Protein AF-A0A7J7NWC3-F1 (afdb_monomer_lite)

Sequence (93 aa):
MGSEMAWVEGDSEAAIQAFSNDAIPWVLDARWKIVKKKDSKNYIFSYTEEANFGADCMSKKACFLLEGERATYVGRPHFLKVEISMREYFRFD

Structure (mmCIF, N/CA/C/O backbone):
data_AF-A0A7J7NWC3-F1
#
_entry.id   AF-A0A7J7NWC3-F1
#
loop_
_atom_site.group_PDB
_atom_site.id
_atom_site.type_symbol
_atom_site.label_atom_id
_atom_site.label_alt_id
_atom_site.label_comp_id
_atom_site.label_asym_id
_atom_site.label_entity_id
_atom_site.label_seq_id
_atom_site.pdbx_PDB_ins_code
_atom_site.Cartn_x
_atom_site.Cartn_y
_atom_site.Cartn_z
_atom_site.occupancy
_atom_site.B_iso_or_equiv
_atom_site.auth_seq_id
_atom_site.auth_comp_id
_atom_site.auth_asym_id
_atom_site.auth_atom_id
_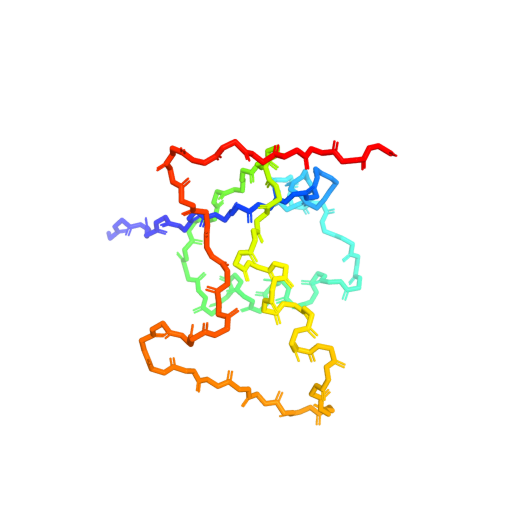atom_site.pdbx_PDB_model_num
ATOM 1 N N . MET A 1 1 ? 6.827 10.595 24.886 1.00 43.25 1 MET A N 1
ATOM 2 C CA . MET A 1 1 ? 7.352 10.010 23.634 1.00 43.25 1 MET A CA 1
ATOM 3 C C . MET A 1 1 ? 6.350 10.356 22.553 1.00 43.25 1 MET A C 1
ATOM 5 O O . MET A 1 1 ? 5.207 9.944 22.689 1.00 43.25 1 MET A O 1
ATOM 9 N N . GLY A 1 2 ? 6.707 11.218 21.600 1.00 53.12 2 GLY A N 1
ATOM 10 C CA . GLY A 1 2 ? 5.786 11.596 20.524 1.00 53.12 2 GLY A CA 1
ATOM 11 C C . GLY A 1 2 ? 5.514 10.381 19.645 1.00 53.12 2 GLY A C 1
ATOM 12 O O . GLY A 1 2 ? 6.463 9.702 19.260 1.00 53.12 2 GLY A O 1
ATOM 13 N N . SER A 1 3 ? 4.248 10.063 19.390 1.00 65.69 3 SER A N 1
ATOM 14 C CA . SER A 1 3 ? 3.895 9.051 18.399 1.00 65.69 3 SER A CA 1
ATOM 15 C C . SER A 1 3 ? 4.408 9.505 17.034 1.00 65.69 3 SER A C 1
ATOM 17 O O . SER A 1 3 ? 4.163 10.632 16.606 1.00 65.69 3 SER A O 1
ATOM 19 N N . GLU A 1 4 ? 5.168 8.639 16.371 1.00 84.50 4 GLU A N 1
ATOM 20 C CA . GLU A 1 4 ? 5.634 8.882 15.011 1.00 84.50 4 GLU A CA 1
ATOM 21 C C . GLU A 1 4 ? 4.421 8.884 14.067 1.00 84.50 4 GLU A C 1
ATOM 23 O O . GLU A 1 4 ? 3.509 8.062 14.195 1.00 84.50 4 GLU A O 1
ATOM 28 N N . MET A 1 5 ? 4.380 9.851 13.152 1.00 87.00 5 MET A N 1
ATOM 29 C CA . MET A 1 5 ? 3.314 9.967 12.162 1.00 87.00 5 MET A CA 1
ATOM 30 C C . MET A 1 5 ? 3.714 9.205 10.897 1.00 87.00 5 MET A C 1
ATOM 32 O O . MET A 1 5 ? 4.813 9.410 10.382 1.00 87.00 5 MET A O 1
ATOM 36 N N . ALA A 1 6 ? 2.826 8.362 10.380 1.00 88.94 6 ALA A N 1
ATOM 37 C CA . ALA A 1 6 ? 2.958 7.734 9.072 1.00 88.94 6 ALA A CA 1
ATOM 38 C C . ALA A 1 6 ? 1.996 8.403 8.087 1.00 88.94 6 ALA A C 1
ATOM 40 O O . ALA A 1 6 ? 0.790 8.423 8.318 1.00 88.94 6 ALA A O 1
ATOM 41 N N . TRP A 1 7 ? 2.524 8.919 6.981 1.00 89.62 7 TRP A N 1
ATOM 42 C CA . TRP A 1 7 ? 1.716 9.420 5.871 1.00 89.62 7 TRP A CA 1
ATOM 43 C C . TRP A 1 7 ? 1.506 8.298 4.859 1.00 89.62 7 TRP A C 1
ATOM 45 O O . TRP A 1 7 ? 2.465 7.630 4.465 1.00 89.62 7 TRP A O 1
ATOM 55 N N . VAL A 1 8 ? 0.253 8.068 4.478 1.00 89.19 8 VAL A N 1
ATOM 56 C CA . VAL A 1 8 ? -0.143 7.031 3.527 1.00 89.19 8 VAL A CA 1
ATOM 57 C C . VAL A 1 8 ? -0.930 7.678 2.402 1.00 89.19 8 VAL A C 1
ATOM 59 O O . VAL A 1 8 ? -2.002 8.234 2.621 1.00 89.19 8 VAL A O 1
ATOM 62 N N . GLU A 1 9 ? -0.405 7.560 1.192 1.00 88.25 9 GLU A N 1
ATOM 63 C CA . GLU A 1 9 ? -1.015 8.110 -0.014 1.00 88.25 9 GLU A CA 1
ATOM 64 C C . GLU A 1 9 ? -1.631 6.998 -0.860 1.00 88.25 9 GLU A C 1
ATOM 66 O O . GLU A 1 9 ? -1.040 5.924 -1.023 1.00 88.25 9 GLU A O 1
ATOM 71 N N . GLY A 1 10 ? -2.812 7.258 -1.416 1.00 87.12 10 GLY A N 1
ATOM 72 C CA . GLY A 1 10 ? -3.510 6.326 -2.294 1.00 87.12 10 GLY A CA 1
ATOM 73 C C . GLY A 1 10 ? -4.394 7.033 -3.315 1.00 87.12 10 GLY A C 1
ATOM 74 O O . GLY A 1 10 ? -4.822 8.163 -3.109 1.00 87.12 10 GLY A O 1
ATOM 75 N N . ASP A 1 11 ? -4.680 6.334 -4.405 1.00 87.12 11 ASP A N 1
ATOM 76 C CA . ASP A 1 11 ? -5.513 6.780 -5.530 1.00 87.12 11 ASP A CA 1
ATOM 77 C C . ASP A 1 11 ? -6.964 6.264 -5.436 1.00 87.12 11 ASP A C 1
ATOM 79 O O . ASP A 1 11 ? -7.796 6.523 -6.301 1.00 87.12 11 ASP A O 1
ATOM 83 N N . SER A 1 12 ? -7.301 5.535 -4.368 1.00 88.44 12 SER A N 1
ATOM 84 C CA . SER A 1 12 ? -8.665 5.087 -4.092 1.00 88.44 12 SER A CA 1
ATOM 85 C C . SER A 1 12 ? -9.296 5.954 -3.013 1.00 88.44 12 SER A C 1
ATOM 87 O O . SER A 1 12 ? -9.087 5.728 -1.820 1.00 88.44 12 SER A O 1
ATOM 89 N N . GLU A 1 13 ? -10.120 6.917 -3.424 1.00 89.62 13 GLU A N 1
ATOM 90 C CA . GLU A 1 13 ? -10.851 7.782 -2.493 1.00 89.62 13 GLU A CA 1
ATOM 91 C C . GLU A 1 13 ? -11.685 6.964 -1.493 1.00 89.62 13 GLU A C 1
ATOM 93 O O . GLU A 1 13 ? -11.642 7.218 -0.290 1.00 89.62 13 GLU A O 1
ATOM 98 N N . ALA A 1 14 ? -12.370 5.917 -1.964 1.00 92.06 14 ALA A N 1
ATOM 99 C CA . ALA A 1 14 ? -13.156 5.030 -1.110 1.00 92.06 14 ALA A CA 1
ATOM 100 C C . ALA A 1 14 ? -12.299 4.338 -0.036 1.00 92.06 14 ALA A C 1
ATOM 102 O O . ALA A 1 14 ? -12.715 4.245 1.121 1.00 92.06 14 ALA A O 1
ATOM 103 N N . ALA A 1 15 ? -11.095 3.876 -0.393 1.00 91.88 15 ALA A N 1
ATOM 104 C CA . ALA A 1 15 ? -10.176 3.298 0.581 1.00 91.88 15 ALA A CA 1
ATOM 105 C C . ALA A 1 15 ? -9.704 4.362 1.580 1.00 91.88 15 ALA A C 1
ATOM 107 O O . ALA A 1 15 ? -9.813 4.146 2.785 1.00 91.88 15 ALA A O 1
ATOM 108 N N . ILE A 1 16 ? -9.249 5.524 1.104 1.00 92.88 16 ILE A N 1
ATOM 109 C CA . ILE A 1 16 ? -8.790 6.624 1.965 1.00 92.88 16 ILE A CA 1
ATOM 110 C C . ILE A 1 16 ? -9.879 7.034 2.961 1.00 92.88 16 ILE A C 1
ATOM 112 O O . ILE A 1 16 ? -9.601 7.131 4.154 1.00 92.88 16 ILE A O 1
ATOM 116 N N . GLN A 1 17 ? -11.126 7.202 2.518 1.00 93.56 17 GLN A N 1
ATOM 117 C CA . GLN A 1 17 ? -12.240 7.534 3.408 1.00 93.56 17 GLN A CA 1
ATOM 118 C C . GLN A 1 17 ? -12.523 6.423 4.427 1.00 93.56 17 GLN A C 1
ATOM 120 O O . GLN A 1 17 ? -12.739 6.718 5.605 1.00 93.56 17 GLN A O 1
ATOM 125 N N . ALA A 1 18 ? -12.497 5.152 4.011 1.00 95.00 18 ALA A N 1
ATOM 126 C CA . ALA A 1 18 ? -12.694 4.029 4.924 1.00 95.00 18 ALA A CA 1
ATOM 127 C C . ALA A 1 18 ? -11.611 3.996 6.015 1.00 95.00 18 ALA A C 1
ATOM 129 O O . ALA A 1 18 ? -11.937 3.868 7.195 1.00 95.00 18 ALA A O 1
ATOM 130 N N . PHE A 1 19 ? -10.338 4.157 5.641 1.00 92.62 19 PHE A N 1
ATOM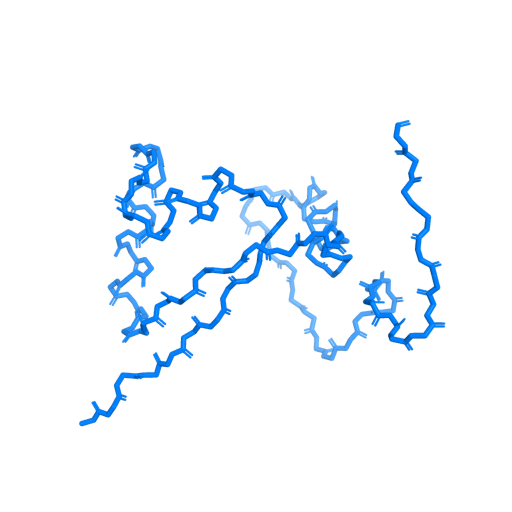 131 C CA . PHE A 1 19 ? -9.219 4.138 6.586 1.00 92.62 19 PHE A CA 1
ATOM 132 C C . PHE A 1 19 ? -9.154 5.377 7.484 1.00 92.62 19 PHE A C 1
ATOM 134 O O . PHE A 1 19 ? -8.947 5.227 8.689 1.00 92.62 19 PHE A O 1
ATOM 141 N N . SER A 1 20 ? -9.414 6.572 6.949 1.00 91.94 20 SER A N 1
ATOM 142 C CA . SER A 1 20 ? -9.466 7.819 7.730 1.00 91.94 20 SER A CA 1
ATOM 143 C C . SER A 1 20 ? -10.573 7.824 8.782 1.00 91.94 20 SER A C 1
ATOM 145 O O . SER A 1 20 ? -10.383 8.365 9.869 1.00 91.94 20 SER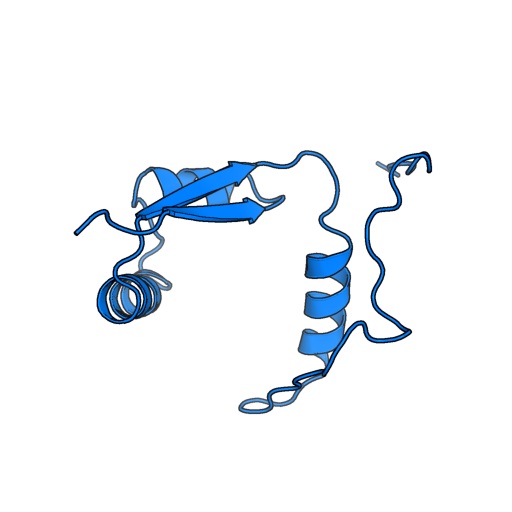 A O 1
ATOM 147 N N . ASN A 1 21 ? -11.718 7.207 8.481 1.00 92.94 21 ASN A N 1
ATOM 148 C CA . ASN A 1 21 ? -12.876 7.172 9.378 1.00 92.94 21 ASN A CA 1
ATOM 149 C C . ASN A 1 21 ? -12.937 5.903 10.251 1.00 92.94 21 ASN A C 1
ATOM 151 O O . ASN A 1 21 ? -13.939 5.684 10.928 1.00 92.94 21 ASN A O 1
ATOM 155 N N . ASP A 1 22 ? -11.907 5.044 10.205 1.00 89.94 22 ASP A N 1
ATOM 156 C CA . ASP A 1 22 ? -11.880 3.696 10.813 1.00 89.94 22 ASP A CA 1
ATOM 157 C C . ASP A 1 22 ? -13.109 2.831 10.430 1.00 89.94 22 ASP A C 1
ATOM 159 O O . ASP A 1 22 ? -13.493 1.901 11.138 1.00 89.94 22 ASP A O 1
ATOM 163 N N . ALA A 1 23 ? -13.712 3.109 9.269 1.00 94.81 23 ALA A N 1
ATOM 164 C CA . ALA A 1 23 ? -14.867 2.420 8.693 1.00 94.81 23 ALA A CA 1
ATOM 165 C C . ALA A 1 23 ? -14.419 1.277 7.761 1.00 94.81 23 ALA A C 1
ATOM 167 O O . ALA A 1 23 ? -14.859 1.156 6.615 1.00 94.81 23 ALA A O 1
ATOM 168 N N . ILE A 1 24 ? -13.489 0.451 8.245 1.00 94.12 24 ILE A N 1
ATOM 169 C CA . ILE A 1 24 ? -12.852 -0.608 7.455 1.00 94.12 24 ILE A CA 1
ATOM 170 C C . ILE A 1 24 ? -13.841 -1.747 7.174 1.00 94.12 24 ILE A C 1
ATOM 172 O O . ILE A 1 24 ? -14.491 -2.234 8.103 1.00 94.12 24 ILE A O 1
ATOM 176 N N . PRO A 1 25 ? -13.917 -2.261 5.930 1.00 93.88 25 PRO A N 1
ATOM 177 C CA . PRO A 1 25 ? -14.676 -3.471 5.637 1.00 93.88 25 PRO A CA 1
ATOM 178 C C . PRO A 1 25 ? -14.257 -4.640 6.537 1.00 93.88 25 PRO A C 1
ATOM 180 O O . PRO A 1 25 ? -13.067 -4.885 6.743 1.00 93.88 25 PRO A O 1
ATOM 183 N N . TRP A 1 26 ? -15.228 -5.422 7.015 1.00 94.25 26 TRP A N 1
ATOM 184 C CA . TRP A 1 26 ? -15.003 -6.523 7.966 1.00 94.25 26 TRP A CA 1
ATOM 185 C C . TRP A 1 26 ? -13.924 -7.526 7.516 1.00 94.25 26 TRP A C 1
ATOM 187 O O . TRP A 1 26 ? -13.195 -8.071 8.341 1.00 94.25 26 TRP A O 1
ATOM 197 N N . VAL A 1 27 ? -13.784 -7.732 6.203 1.00 94.25 27 VAL A N 1
ATOM 198 C CA . VAL A 1 27 ? -12.784 -8.631 5.606 1.00 94.25 27 VAL A CA 1
ATOM 199 C C . VAL A 1 27 ? -11.339 -8.149 5.813 1.00 94.25 27 VAL A C 1
ATOM 201 O O . VAL A 1 27 ? -10.412 -8.959 5.838 1.00 94.25 27 VAL A O 1
ATOM 204 N N . LEU A 1 28 ? -11.129 -6.842 6.003 1.00 94.50 28 LEU A N 1
ATOM 205 C CA . LEU A 1 28 ? -9.816 -6.230 6.238 1.00 94.50 28 LEU A CA 1
ATOM 206 C C . LEU A 1 28 ? -9.586 -5.834 7.703 1.00 94.50 28 LEU A C 1
ATOM 208 O O . LEU A 1 28 ? -8.432 -5.688 8.110 1.00 94.50 28 LEU A O 1
ATOM 212 N N . ASP A 1 29 ? -10.644 -5.709 8.506 1.00 93.31 29 ASP A N 1
ATOM 213 C CA . ASP A 1 29 ? -10.588 -5.234 9.897 1.00 93.31 29 ASP A CA 1
ATOM 214 C C . ASP A 1 29 ? -9.582 -6.017 10.764 1.00 93.31 29 ASP A C 1
ATOM 216 O O . ASP A 1 29 ? -8.740 -5.432 11.451 1.00 93.31 29 ASP A O 1
ATOM 220 N N . ALA A 1 30 ? -9.580 -7.351 10.666 1.00 93.94 30 ALA A N 1
ATOM 221 C CA . ALA A 1 30 ? -8.638 -8.186 11.414 1.00 93.94 30 ALA A CA 1
ATOM 222 C C . ALA A 1 30 ? -7.170 -7.882 11.057 1.00 93.94 30 ALA A C 1
ATOM 224 O O . ALA A 1 30 ? -6.311 -7.813 11.939 1.00 93.94 30 ALA A O 1
ATOM 225 N N . ARG A 1 31 ? -6.876 -7.658 9.769 1.00 93.31 31 ARG A N 1
ATOM 226 C CA . ARG A 1 31 ? -5.527 -7.302 9.302 1.00 93.31 31 ARG A CA 1
ATOM 227 C C . ARG A 1 31 ? -5.142 -5.905 9.780 1.00 93.31 31 ARG A C 1
ATOM 229 O O . ARG A 1 31 ? -4.028 -5.720 10.268 1.00 93.31 31 ARG A O 1
ATOM 236 N N . TRP A 1 32 ? -6.072 -4.956 9.714 1.00 92.62 32 TRP A N 1
ATOM 237 C CA . TRP A 1 32 ? -5.841 -3.584 10.157 1.00 92.62 32 TRP A CA 1
ATOM 238 C C . TRP A 1 32 ? -5.531 -3.492 11.655 1.00 92.62 32 TRP A C 1
ATOM 240 O O . TRP A 1 32 ? -4.564 -2.843 12.055 1.00 92.62 32 TRP A O 1
ATOM 250 N N . LYS A 1 33 ? -6.264 -4.230 12.496 1.00 91.31 33 LYS A N 1
ATOM 251 C CA . LYS A 1 33 ? -5.992 -4.317 13.942 1.00 91.31 33 LYS A CA 1
ATOM 252 C C . LYS A 1 33 ? -4.593 -4.849 14.253 1.00 91.31 33 LYS A C 1
ATOM 254 O O . LYS A 1 33 ? -3.945 -4.367 15.182 1.00 91.31 33 LYS A O 1
ATOM 259 N N . ILE A 1 34 ? -4.105 -5.821 13.478 1.00 93.56 34 ILE A N 1
ATOM 260 C CA . ILE A 1 34 ? -2.739 -6.343 13.632 1.00 93.56 34 ILE A CA 1
ATOM 261 C C . ILE A 1 34 ? -1.707 -5.265 13.286 1.00 93.56 34 ILE A C 1
ATOM 263 O O . ILE A 1 34 ? -0.722 -5.137 14.013 1.00 93.56 34 ILE A O 1
ATOM 267 N N . VAL A 1 35 ? -1.933 -4.488 12.222 1.00 90.56 35 VAL A N 1
ATOM 268 C CA . VAL A 1 35 ? -1.058 -3.368 11.838 1.00 90.56 35 VAL A CA 1
ATOM 269 C C . VAL A 1 35 ? -1.014 -2.319 12.947 1.00 90.56 35 VAL A C 1
ATOM 271 O O . VAL A 1 35 ? 0.068 -2.073 13.469 1.00 90.56 35 VAL A O 1
ATOM 274 N N . LYS A 1 36 ? -2.171 -1.815 13.407 1.00 87.56 36 LYS A N 1
ATOM 275 C CA . LYS A 1 36 ? -2.255 -0.831 14.508 1.00 87.56 36 LYS A CA 1
ATOM 276 C C . LYS A 1 36 ? -1.592 -1.311 15.807 1.00 87.56 36 LYS A C 1
ATOM 278 O O . LYS A 1 36 ? -1.093 -0.509 16.584 1.00 87.56 36 LYS A O 1
ATOM 283 N N . LYS A 1 37 ? -1.596 -2.625 16.073 1.00 89.31 37 LYS A N 1
ATOM 284 C CA . LYS A 1 37 ? -0.949 -3.206 17.263 1.00 89.31 37 LYS A CA 1
ATOM 285 C C . LYS A 1 37 ? 0.568 -3.339 17.113 1.00 89.31 37 LYS A C 1
ATOM 287 O O . LYS A 1 37 ? 1.284 -3.226 18.104 1.00 89.31 37 LYS A O 1
ATOM 292 N N . LYS A 1 38 ? 1.048 -3.678 15.915 1.00 88.38 38 LYS A N 1
ATOM 293 C CA . LYS A 1 38 ? 2.482 -3.864 15.638 1.00 88.38 38 LYS A CA 1
ATOM 294 C C . LYS A 1 38 ? 3.199 -2.543 15.407 1.00 88.38 38 LYS A C 1
ATOM 296 O O . LYS A 1 38 ? 4.387 -2.453 15.696 1.00 88.38 38 LYS A O 1
ATOM 301 N N . ASP A 1 39 ? 2.483 -1.569 14.870 1.00 82.75 39 ASP A N 1
ATOM 302 C CA . ASP A 1 39 ? 3.006 -0.267 14.520 1.00 82.75 39 ASP A CA 1
ATOM 303 C C . ASP A 1 39 ? 2.249 0.807 15.302 1.00 82.75 39 ASP A C 1
ATOM 305 O O . ASP A 1 39 ? 1.108 1.136 14.985 1.00 82.75 39 ASP A O 1
ATOM 309 N N . SER A 1 40 ? 2.890 1.341 16.343 1.00 80.19 40 SER A N 1
ATOM 310 C CA . SER A 1 40 ? 2.332 2.372 17.233 1.00 80.19 40 SER A CA 1
ATOM 311 C C . SER A 1 40 ? 2.283 3.768 16.588 1.00 80.19 40 SER A C 1
ATOM 313 O O . SER A 1 40 ? 2.302 4.779 17.296 1.00 80.19 40 SER A O 1
ATOM 315 N N . LYS A 1 41 ? 2.280 3.833 15.254 1.00 86.50 41 LYS A N 1
ATOM 316 C CA . LYS A 1 41 ? 2.220 5.069 14.478 1.00 86.50 41 LYS A CA 1
ATOM 317 C C . LYS A 1 41 ? 0.798 5.591 14.364 1.00 86.50 41 LYS A C 1
ATOM 319 O O . LYS A 1 41 ? -0.172 4.836 14.301 1.00 86.50 41 LYS A O 1
ATOM 324 N N . ASN A 1 42 ? 0.706 6.910 14.265 1.00 87.12 42 ASN A N 1
ATOM 325 C CA . ASN A 1 42 ? -0.517 7.580 13.851 1.00 87.12 42 ASN A CA 1
ATOM 326 C C . ASN A 1 42 ? -0.517 7.679 12.327 1.00 87.12 42 ASN A C 1
ATOM 328 O O . ASN A 1 42 ? 0.370 8.306 11.752 1.00 87.12 42 ASN A O 1
ATOM 332 N N . TYR A 1 43 ? -1.492 7.050 11.682 1.00 89.94 43 TYR A N 1
ATOM 333 C CA . TYR A 1 43 ? -1.611 7.055 10.230 1.00 89.94 43 TYR A CA 1
ATOM 334 C C . TYR A 1 43 ? -2.459 8.239 9.769 1.00 89.94 43 TYR A C 1
ATOM 336 O O . TYR A 1 43 ? -3.580 8.416 10.244 1.00 89.94 43 TYR A O 1
ATOM 344 N N . ILE A 1 44 ? -1.931 9.023 8.832 1.00 90.38 44 ILE A N 1
ATOM 345 C CA . ILE A 1 44 ? -2.676 10.042 8.093 1.00 90.38 44 ILE A CA 1
ATOM 346 C C . ILE A 1 44 ? -2.811 9.556 6.657 1.00 90.38 44 ILE A C 1
ATOM 348 O O . ILE A 1 44 ? -1.806 9.297 5.996 1.00 90.38 44 ILE A O 1
ATOM 352 N N . PHE A 1 45 ? -4.050 9.435 6.191 1.00 91.12 45 PHE A N 1
ATOM 353 C CA . PHE A 1 45 ? -4.358 8.992 4.840 1.00 91.12 45 PHE A CA 1
ATOM 354 C C . PHE A 1 45 ? -4.719 10.190 3.965 1.00 91.12 45 PHE A C 1
ATOM 356 O O . PHE A 1 45 ? -5.589 10.986 4.326 1.00 91.12 45 PHE A O 1
ATOM 363 N N . SER A 1 46 ? -4.070 10.304 2.812 1.00 88.19 46 SER A N 1
ATOM 364 C CA . SER A 1 46 ? -4.336 11.342 1.817 1.00 88.19 46 SER A CA 1
ATOM 365 C C . SER A 1 46 ? -4.617 10.726 0.454 1.00 88.19 46 SER A C 1
ATOM 367 O O . SER A 1 46 ? -3.972 9.771 0.018 1.00 88.19 46 SER A O 1
ATOM 369 N N . TYR A 1 47 ? -5.613 11.290 -0.221 1.00 85.00 47 TYR A N 1
ATOM 370 C CA . TYR A 1 47 ? -5.888 10.973 -1.610 1.00 85.00 47 TYR A CA 1
ATOM 371 C C . TYR A 1 47 ? -4.913 11.735 -2.506 1.00 85.00 47 TYR A C 1
ATOM 373 O O . TYR A 1 47 ? -4.701 12.933 -2.305 1.00 85.00 47 TYR A O 1
ATOM 381 N N . THR A 1 48 ? -4.338 11.044 -3.485 1.00 77.69 48 THR A N 1
ATOM 382 C CA . THR A 1 48 ? -3.604 11.671 -4.583 1.00 77.69 48 THR A CA 1
ATOM 383 C C . THR A 1 48 ? -4.388 11.487 -5.875 1.00 77.69 48 THR A C 1
ATOM 385 O O . THR A 1 48 ? -4.834 10.386 -6.192 1.00 77.69 48 THR A O 1
ATOM 388 N N . GLU A 1 49 ? -4.585 12.584 -6.608 1.00 64.81 49 GLU A N 1
ATOM 389 C CA . GLU A 1 49 ? -5.225 12.549 -7.927 1.00 64.81 49 GLU A CA 1
ATOM 390 C C . GLU A 1 49 ? -4.334 11.919 -8.998 1.00 64.81 49 GLU A C 1
ATOM 392 O O . GLU A 1 49 ? -4.828 11.471 -10.036 1.00 64.81 49 GLU A O 1
ATOM 397 N N . GLU A 1 50 ? -3.019 11.928 -8.783 1.00 67.69 50 GLU A N 1
ATOM 398 C CA . GLU A 1 50 ? -2.076 11.348 -9.723 1.00 67.69 50 GLU A CA 1
ATOM 399 C C . GLU A 1 50 ? -1.929 9.851 -9.469 1.00 67.69 50 GLU A C 1
ATOM 401 O O . GLU A 1 50 ? -1.866 9.388 -8.329 1.00 67.69 50 GLU A O 1
ATOM 406 N N . ALA A 1 51 ? -1.851 9.072 -10.552 1.00 65.44 51 ALA A N 1
ATOM 407 C CA . ALA A 1 51 ? -1.580 7.648 -10.453 1.00 65.44 51 ALA A CA 1
ATOM 408 C C . ALA A 1 51 ? -0.267 7.455 -9.687 1.00 65.44 51 ALA A C 1
ATOM 410 O O . ALA A 1 51 ? 0.789 7.909 -10.133 1.00 65.44 51 ALA A O 1
ATOM 411 N N . ASN A 1 52 ? -0.313 6.759 -8.549 1.00 77.50 52 ASN A N 1
ATOM 412 C CA . ASN A 1 52 ? 0.882 6.434 -7.779 1.00 77.50 52 ASN A CA 1
ATOM 413 C C . ASN A 1 52 ? 1.710 5.406 -8.568 1.00 77.50 52 ASN A C 1
ATOM 415 O O . ASN A 1 52 ? 1.634 4.199 -8.329 1.00 77.50 52 ASN A O 1
ATOM 419 N N . PHE A 1 53 ? 2.480 5.877 -9.558 1.00 80.69 53 PHE A N 1
ATOM 420 C CA . PHE A 1 53 ? 3.183 5.042 -10.536 1.00 80.69 53 PHE A CA 1
ATOM 421 C C . PHE A 1 53 ? 4.086 4.010 -9.869 1.00 80.69 53 PHE A C 1
ATOM 423 O O . PHE A 1 53 ? 4.218 2.895 -10.373 1.00 80.69 53 PHE A O 1
ATOM 430 N N . GLY A 1 54 ? 4.683 4.372 -8.730 1.00 84.75 54 GLY A N 1
ATOM 431 C CA . GLY A 1 54 ? 5.482 3.460 -7.924 1.00 84.75 54 GLY A CA 1
ATOM 432 C C . GLY A 1 54 ? 4.631 2.330 -7.351 1.00 84.75 54 GLY A C 1
ATOM 433 O O . GLY A 1 54 ? 4.955 1.159 -7.561 1.00 84.75 54 GLY A O 1
ATOM 434 N N . ALA A 1 55 ? 3.530 2.668 -6.675 1.00 86.38 55 ALA A N 1
ATOM 435 C CA . ALA A 1 55 ? 2.620 1.682 -6.096 1.00 86.38 55 ALA A CA 1
ATOM 436 C C . ALA A 1 55 ? 1.946 0.801 -7.160 1.00 86.38 55 ALA A C 1
ATOM 438 O O . ALA A 1 55 ? 1.920 -0.419 -6.997 1.00 86.38 55 ALA A O 1
ATOM 439 N N . ASP A 1 56 ? 1.473 1.370 -8.271 1.00 86.94 56 ASP A N 1
ATOM 440 C CA . ASP A 1 56 ? 0.869 0.622 -9.383 1.00 86.94 56 ASP A CA 1
ATOM 441 C C . ASP A 1 56 ? 1.895 -0.296 -10.069 1.00 86.94 56 ASP A C 1
ATOM 443 O O . ASP A 1 56 ? 1.641 -1.486 -10.276 1.00 86.94 56 ASP A O 1
ATOM 447 N N . CYS A 1 57 ? 3.102 0.209 -10.352 1.00 89.06 57 CYS A N 1
ATOM 448 C CA . CYS A 1 57 ? 4.179 -0.597 -10.928 1.00 89.06 57 CYS A CA 1
ATOM 449 C C . CYS A 1 57 ? 4.520 -1.798 -10.035 1.00 89.06 57 CYS A C 1
ATOM 451 O O . CYS A 1 57 ? 4.646 -2.924 -10.530 1.00 89.06 57 CYS A O 1
ATOM 453 N N . MET A 1 58 ? 4.626 -1.573 -8.724 1.00 90.19 58 MET A N 1
ATOM 454 C CA . MET A 1 58 ? 4.893 -2.635 -7.755 1.00 90.19 58 MET A CA 1
ATOM 455 C C . MET A 1 58 ? 3.709 -3.595 -7.603 1.00 90.19 58 MET A C 1
ATOM 457 O O . MET A 1 58 ? 3.933 -4.801 -7.519 1.00 90.19 58 MET A O 1
ATOM 461 N N . SER A 1 59 ? 2.469 -3.106 -7.648 1.00 89.69 59 SER A N 1
ATOM 462 C CA . SER A 1 59 ? 1.256 -3.936 -7.576 1.00 89.69 59 SER A CA 1
ATOM 463 C C . SER A 1 59 ? 1.136 -4.862 -8.787 1.00 89.69 59 SER A C 1
ATOM 465 O O . SER A 1 59 ? 0.921 -6.066 -8.635 1.00 89.69 59 SER A O 1
ATOM 467 N N . LYS A 1 60 ? 1.394 -4.342 -9.994 1.00 91.00 60 LYS A N 1
ATOM 468 C CA . LYS A 1 60 ? 1.455 -5.142 -11.229 1.00 91.00 60 LYS A CA 1
ATOM 469 C C . LYS A 1 60 ? 2.531 -6.218 -11.158 1.00 91.00 60 LYS A C 1
ATOM 471 O O . LYS A 1 60 ? 2.308 -7.329 -11.621 1.00 91.00 60 LYS A O 1
ATOM 476 N N . LYS A 1 61 ? 3.690 -5.916 -10.565 1.00 91.50 61 LYS A N 1
ATOM 477 C CA . LYS A 1 61 ? 4.748 -6.914 -10.341 1.00 91.50 61 LYS A CA 1
ATOM 478 C C . LYS A 1 61 ? 4.345 -7.960 -9.305 1.00 91.50 61 LYS A C 1
ATOM 480 O O . LYS A 1 61 ? 4.588 -9.141 -9.533 1.00 91.50 61 LYS A O 1
ATOM 485 N N . ALA A 1 62 ? 3.712 -7.541 -8.213 1.00 91.50 62 ALA A N 1
ATOM 486 C CA . ALA A 1 62 ? 3.251 -8.434 -7.157 1.00 91.50 62 ALA A CA 1
ATOM 487 C C . ALA A 1 62 ? 2.176 -9.420 -7.641 1.00 91.50 62 ALA A C 1
ATOM 489 O O . ALA A 1 62 ? 2.137 -10.542 -7.156 1.00 91.50 62 ALA A O 1
ATOM 490 N N . CYS A 1 63 ? 1.364 -9.050 -8.639 1.00 93.06 63 CYS A N 1
ATOM 491 C CA . CYS A 1 63 ? 0.359 -9.936 -9.242 1.00 93.06 63 CYS A CA 1
ATOM 492 C C . CYS A 1 63 ? 0.948 -11.222 -9.858 1.00 93.06 63 CYS A C 1
ATOM 494 O O . CYS A 1 63 ? 0.223 -12.194 -10.051 1.00 93.06 63 CYS A O 1
ATOM 496 N N . PHE A 1 64 ? 2.245 -11.234 -10.182 1.00 93.88 64 PHE A N 1
ATOM 497 C CA . PHE A 1 64 ? 2.928 -12.408 -10.731 1.00 93.88 64 PHE A CA 1
ATOM 498 C C . PHE A 1 64 ? 3.613 -13.275 -9.666 1.00 93.88 64 PHE A C 1
ATOM 500 O O . PHE A 1 64 ? 4.207 -14.290 -10.020 1.00 93.88 64 PHE A O 1
ATOM 507 N N . LEU A 1 65 ? 3.576 -12.873 -8.392 1.00 94.44 65 LEU A N 1
ATOM 508 C CA . LEU A 1 65 ? 4.134 -13.656 -7.292 1.00 94.44 65 LEU A CA 1
ATOM 509 C C . LEU A 1 65 ? 3.158 -14.758 -6.877 1.00 94.44 65 LEU A C 1
ATOM 511 O O . LEU A 1 65 ? 1.942 -14.551 -6.863 1.00 94.44 65 LEU A O 1
ATOM 515 N N . LEU A 1 66 ? 3.697 -15.922 -6.518 1.00 95.19 66 LEU A N 1
ATOM 516 C CA . LEU A 1 66 ? 2.897 -17.006 -5.955 1.00 95.19 66 LEU A CA 1
ATOM 517 C C . LEU A 1 66 ? 2.498 -16.695 -4.508 1.00 95.19 66 LEU A C 1
ATOM 519 O O . LEU A 1 66 ? 3.056 -15.820 -3.840 1.00 95.19 66 LEU A O 1
ATOM 523 N N . GLU A 1 67 ? 1.517 -17.436 -3.998 1.00 93.06 67 GLU A N 1
ATOM 524 C CA . GLU A 1 67 ? 1.089 -17.295 -2.611 1.00 93.06 67 GLU A CA 1
ATOM 525 C C . GLU A 1 67 ? 2.260 -17.547 -1.646 1.00 93.06 67 GLU A C 1
ATOM 527 O O . GLU A 1 67 ? 2.962 -18.553 -1.729 1.00 93.06 67 GLU A O 1
ATOM 532 N N . GLY A 1 68 ? 2.479 -16.606 -0.725 1.00 92.69 68 GLY A N 1
ATOM 533 C CA . GLY A 1 68 ? 3.581 -16.654 0.239 1.00 92.69 68 GLY A CA 1
ATOM 534 C C . GLY A 1 68 ? 4.915 -16.113 -0.282 1.00 92.69 68 GLY A C 1
ATOM 535 O O . GLY A 1 68 ? 5.836 -15.921 0.516 1.00 92.69 68 GLY A O 1
ATOM 536 N N . GLU A 1 69 ? 5.031 -15.801 -1.574 1.00 95.12 69 GLU A N 1
ATOM 537 C CA . GLU A 1 69 ? 6.237 -15.184 -2.114 1.00 95.12 69 GLU A CA 1
ATOM 538 C C . GLU A 1 69 ? 6.303 -13.687 -1.796 1.00 95.12 69 GLU A C 1
ATOM 540 O O . GLU A 1 69 ? 5.318 -12.947 -1.831 1.00 95.12 69 GLU A O 1
ATOM 545 N N . ARG A 1 70 ? 7.518 -13.216 -1.504 1.00 92.44 70 ARG A N 1
ATOM 546 C CA . ARG A 1 70 ? 7.816 -11.800 -1.294 1.00 92.44 70 ARG A CA 1
ATOM 547 C C . ARG A 1 70 ? 9.093 -11.437 -2.034 1.00 92.44 70 ARG A C 1
ATOM 549 O O . ARG A 1 70 ? 10.152 -11.992 -1.760 1.00 92.44 70 ARG A O 1
ATOM 556 N N . ALA A 1 71 ? 9.013 -10.421 -2.885 1.00 91.94 71 ALA A N 1
ATOM 557 C CA . ALA A 1 71 ? 10.184 -9.784 -3.469 1.00 91.94 71 ALA A CA 1
ATOM 558 C C . ALA A 1 71 ? 10.592 -8.557 -2.639 1.00 91.94 71 ALA A C 1
ATOM 560 O O . ALA A 1 71 ? 9.755 -7.726 -2.287 1.00 91.94 71 ALA A O 1
ATOM 561 N N . THR A 1 72 ? 11.881 -8.441 -2.315 1.00 91.88 72 THR A N 1
ATOM 562 C CA . THR A 1 72 ? 12.455 -7.252 -1.664 1.00 91.88 72 THR A CA 1
ATOM 563 C C . THR A 1 72 ? 13.633 -6.769 -2.496 1.00 91.88 72 THR A C 1
ATOM 565 O O . THR A 1 72 ? 14.432 -7.578 -2.961 1.00 91.88 72 THR A O 1
ATOM 568 N N . TYR A 1 73 ? 13.737 -5.457 -2.687 1.00 89.81 73 TYR A N 1
ATOM 569 C CA . TYR A 1 73 ? 14.767 -4.846 -3.517 1.00 89.81 73 TYR A CA 1
ATOM 570 C C . TYR A 1 73 ? 15.590 -3.870 -2.684 1.00 89.81 73 TYR A C 1
ATOM 572 O O . TYR A 1 73 ? 15.041 -3.118 -1.880 1.00 89.81 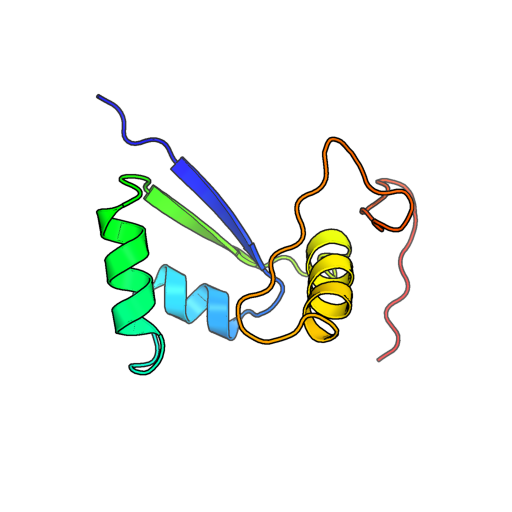73 TYR A O 1
ATOM 580 N N . VAL A 1 74 ? 16.908 -3.887 -2.878 1.00 92.81 74 VAL A N 1
ATOM 581 C CA . VAL A 1 74 ? 17.816 -2.898 -2.291 1.00 92.81 74 VAL A CA 1
ATOM 582 C C . VAL A 1 74 ? 17.993 -1.766 -3.298 1.00 92.81 74 VAL A C 1
ATOM 584 O O . VAL A 1 74 ? 18.347 -2.008 -4.450 1.00 92.81 74 VAL A O 1
ATOM 587 N N . GLY A 1 75 ? 17.742 -0.530 -2.868 1.00 88.62 75 GLY A N 1
ATOM 588 C CA . GLY A 1 75 ? 17.757 0.633 -3.755 1.00 88.62 75 GLY A CA 1
ATOM 589 C C . GLY A 1 75 ? 16.566 0.667 -4.718 1.00 88.62 75 GLY A C 1
ATOM 590 O O . GLY A 1 75 ? 15.532 0.047 -4.473 1.00 88.62 75 GLY A O 1
ATOM 591 N N . ARG A 1 76 ? 16.701 1.420 -5.817 1.00 87.19 76 ARG A N 1
ATOM 592 C CA . ARG A 1 76 ? 15.649 1.571 -6.832 1.00 87.19 76 ARG A CA 1
ATOM 593 C C . ARG A 1 76 ? 15.771 0.483 -7.909 1.00 87.19 76 ARG A C 1
ATOM 595 O O . ARG A 1 76 ? 16.759 0.488 -8.643 1.00 87.19 76 ARG A O 1
ATOM 602 N N . PRO A 1 77 ? 14.768 -0.398 -8.081 1.00 90.88 77 PRO A N 1
ATOM 603 C CA . PRO A 1 77 ? 14.744 -1.330 -9.202 1.00 90.88 77 PRO A CA 1
ATOM 604 C C . PRO A 1 77 ? 14.705 -0.591 -10.541 1.00 90.88 77 PRO A C 1
ATOM 606 O O . PRO A 1 77 ? 13.986 0.396 -10.688 1.00 90.88 77 PRO A O 1
ATOM 609 N N . HIS A 1 78 ? 15.413 -1.109 -11.547 1.00 89.44 78 HIS A N 1
ATOM 610 C CA . HIS A 1 78 ? 15.464 -0.510 -12.889 1.00 89.44 78 HIS A CA 1
ATOM 611 C C . HIS A 1 78 ? 14.083 -0.403 -13.561 1.00 89.44 78 HIS A C 1
ATOM 613 O O . HIS A 1 78 ? 13.863 0.473 -14.390 1.00 89.44 78 HIS A O 1
ATOM 619 N N . PHE A 1 79 ? 13.147 -1.285 -13.202 1.00 87.56 79 PHE A N 1
ATOM 620 C CA . PHE A 1 79 ? 11.782 -1.280 -13.726 1.00 87.56 79 PHE A CA 1
ATOM 621 C C . PHE A 1 79 ? 10.834 -0.346 -12.960 1.00 87.56 79 PHE A C 1
ATOM 623 O O . PHE A 1 79 ? 9.709 -0.149 -13.415 1.00 87.56 79 PHE A O 1
ATOM 630 N N . LEU A 1 80 ? 11.242 0.199 -11.803 1.00 88.69 80 LEU A N 1
ATOM 631 C CA . LEU A 1 80 ? 10.374 1.038 -10.982 1.00 88.69 80 LEU A CA 1
ATOM 632 C C . LEU A 1 80 ? 10.146 2.381 -11.679 1.00 88.69 80 LEU A C 1
ATOM 634 O O . LEU A 1 80 ? 11.052 3.223 -11.781 1.00 88.69 80 LEU A O 1
ATOM 638 N N . LYS A 1 81 ? 8.907 2.586 -12.122 1.00 81.88 81 LYS A N 1
ATOM 639 C CA . LYS A 1 81 ? 8.424 3.889 -12.567 1.00 81.88 81 LYS A CA 1
ATOM 640 C C . LYS A 1 81 ? 8.108 4.719 -11.330 1.00 81.88 81 LYS A C 1
ATOM 642 O O . LYS 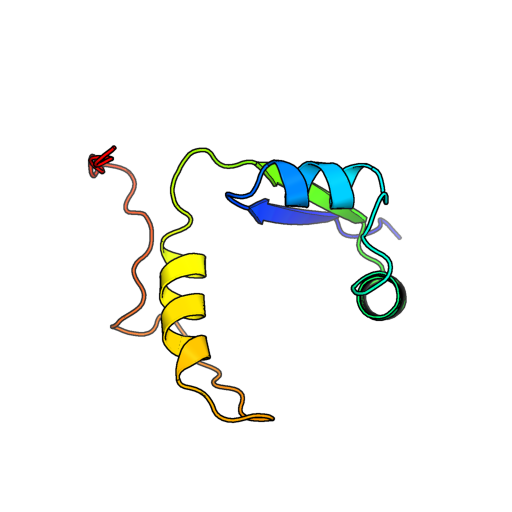A 1 81 ? 7.333 4.292 -10.488 1.00 81.88 81 LYS A O 1
ATOM 647 N N . VAL A 1 82 ? 8.746 5.873 -11.217 1.00 76.94 82 VAL A N 1
ATOM 648 C CA . VAL A 1 82 ? 8.422 6.881 -10.205 1.00 76.94 82 VAL A CA 1
ATOM 649 C C . VAL A 1 82 ? 8.057 8.150 -10.943 1.00 76.94 82 VAL A C 1
ATOM 651 O O . VAL A 1 82 ? 8.521 8.355 -12.071 1.00 76.94 82 VAL A O 1
ATOM 654 N N . GLU A 1 83 ? 7.239 8.972 -10.311 1.00 70.25 83 GLU A N 1
ATOM 655 C CA . GLU A 1 83 ? 6.922 10.288 -10.829 1.00 70.25 83 GLU A CA 1
ATOM 656 C C . GLU A 1 83 ? 8.212 11.112 -10.968 1.00 70.25 83 GLU A C 1
ATOM 658 O O . GLU A 1 83 ? 9.062 11.169 -10.078 1.00 70.25 83 GLU A O 1
ATOM 663 N N . ILE A 1 84 ? 8.396 11.688 -12.147 1.00 66.81 84 ILE A N 1
ATOM 664 C CA . ILE A 1 84 ? 9.415 12.691 -12.436 1.00 66.81 84 ILE A CA 1
ATOM 665 C C . ILE A 1 84 ? 8.701 14.038 -12.404 1.00 66.81 84 ILE A C 1
ATOM 667 O O . ILE A 1 84 ? 7.977 14.355 -13.351 1.00 66.81 84 ILE A O 1
ATOM 671 N N . SER A 1 85 ? 8.920 14.821 -11.344 1.00 55.28 85 SER A N 1
ATOM 672 C CA . SER A 1 85 ? 8.506 16.225 -11.304 1.00 55.28 85 SER A CA 1
ATOM 673 C C . SER A 1 85 ? 9.084 16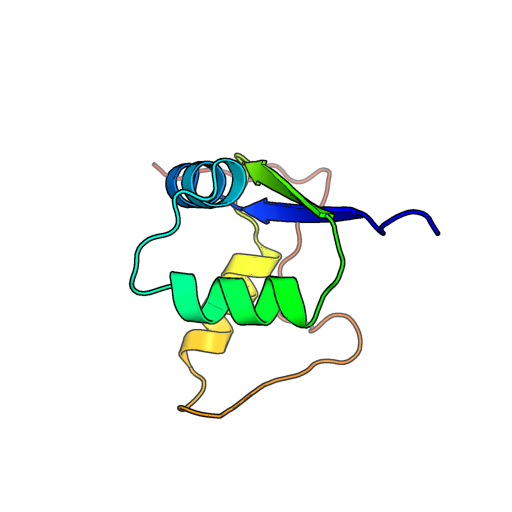.912 -12.546 1.00 55.28 85 SER A C 1
ATOM 675 O O . SER A 1 85 ? 10.295 16.839 -12.747 1.00 55.28 85 SER A O 1
ATOM 677 N N . MET A 1 86 ? 8.235 17.530 -13.379 1.00 56.84 86 MET A N 1
ATOM 678 C CA . MET A 1 86 ? 8.510 18.113 -14.719 1.00 56.84 86 MET A CA 1
ATOM 679 C C . MET A 1 86 ? 8.151 17.261 -15.948 1.00 56.84 86 MET A C 1
ATOM 681 O O . MET A 1 86 ? 8.457 17.667 -17.070 1.00 56.84 86 MET A O 1
ATOM 685 N N . ARG A 1 87 ? 7.493 16.109 -15.796 1.00 59.56 87 ARG A N 1
ATOM 686 C CA . ARG A 1 87 ? 6.940 15.378 -16.946 1.00 59.56 87 ARG A CA 1
ATOM 687 C C . ARG A 1 87 ? 5.414 15.435 -16.901 1.00 59.56 87 ARG A C 1
ATOM 689 O O . ARG A 1 87 ? 4.826 15.030 -15.912 1.00 59.56 87 ARG A O 1
ATOM 696 N N . GLU A 1 88 ? 4.790 15.931 -17.966 1.00 63.38 88 GLU A N 1
ATOM 697 C CA . GLU A 1 88 ? 3.333 15.885 -18.115 1.00 63.38 88 GLU A CA 1
ATOM 698 C C . GLU A 1 88 ? 2.895 14.429 -18.326 1.00 63.38 88 GLU A C 1
ATOM 700 O O . GLU A 1 88 ? 3.400 13.738 -19.220 1.00 63.38 88 GLU A O 1
ATOM 705 N N . TYR A 1 89 ? 1.977 13.948 -17.490 1.00 61.81 89 TYR A N 1
ATOM 706 C CA . TYR A 1 89 ? 1.359 12.634 -17.640 1.00 61.81 89 TYR A CA 1
ATOM 707 C C . TYR A 1 89 ? -0.049 12.816 -18.205 1.00 61.81 89 TYR A C 1
ATOM 709 O O . TYR A 1 89 ? -0.896 13.463 -17.597 1.00 61.81 89 TYR A O 1
ATOM 717 N N . PHE A 1 90 ? -0.305 12.242 -19.379 1.00 64.12 90 PHE A N 1
ATOM 718 C CA . PHE A 1 90 ? -1.635 12.248 -19.982 1.00 64.12 90 PHE A CA 1
ATOM 719 C C . PHE A 1 90 ? -2.508 11.179 -19.317 1.00 64.12 90 PHE A C 1
ATOM 721 O O . PHE A 1 90 ? -2.106 10.014 -19.244 1.00 64.12 90 PHE A O 1
ATOM 728 N N . ARG A 1 91 ? -3.706 11.561 -18.858 1.00 54.31 91 ARG A N 1
ATOM 729 C CA . ARG A 1 91 ? -4.785 10.605 -18.577 1.00 54.31 91 ARG A CA 1
ATOM 730 C C . ARG A 1 91 ? -5.451 10.252 -19.905 1.00 54.31 91 ARG A C 1
ATOM 732 O O . ARG A 1 91 ? -5.712 11.137 -20.716 1.00 54.31 91 ARG A O 1
ATOM 739 N N . PHE A 1 92 ? -5.688 8.967 -20.130 1.00 51.59 92 PHE A N 1
ATOM 740 C CA . PHE A 1 92 ? -6.631 8.521 -21.147 1.00 51.59 92 PHE A CA 1
ATOM 741 C C . PHE A 1 92 ? -7.886 8.112 -20.385 1.00 51.59 92 PHE A C 1
ATOM 743 O O . PHE A 1 92 ? -7.813 7.179 -19.583 1.00 51.59 92 PHE A O 1
ATOM 750 N N . ASP A 1 93 ? -8.956 8.880 -20.576 1.00 51.31 93 ASP A N 1
ATOM 751 C CA . ASP A 1 93 ? -10.297 8.554 -20.082 1.00 51.31 93 ASP A CA 1
ATOM 752 C C . ASP A 1 93 ? -10.855 7.304 -20.782 1.00 51.31 93 ASP A C 1
ATOM 754 O O . ASP A 1 93 ? -10.573 7.120 -21.995 1.00 51.31 93 ASP A O 1
#

Foldseek 3Di:
DDAAAAEAEDQDPVVLVCVVVVVDDPVCNVVVVVCVVVRVHHYHYDYDNDDQQQVVQVVVVCVPDDPPDDDDDDPDDPSGDGDDVPDDDDDDD

Secondary structure (DSSP, 8-state):
-PPPEEEEEES-HHHHHHHHTT---HHHHHHHHHHHHH--PEEEEEE-SS--HHHHHHHHHHTTSPTT-----SS--TT-----TT-PPPP--

Organism: NCBI:txid39325

pLDDT: mean 84.23, std 12.58, range [43.25, 95.19]

Radius of gyration: 15.82 Å; chains: 1; bounding box: 33×35×45 Å